Protein AF-A0A2H6NAM0-F1 (afdb_monomer_lite)

Secondary structure (DSSP, 8-state):
--HHHHHHHHSS-------S-------PPPPTT-------TTS-----HHHHHHHHHHSPPP-PPTTTS-HHHHHHHHHHS-SSTTTSPPHHHHHTSHHHHHHHH----HHHHHHHHHTPPPPSSPP----

Foldseek 3Di:
DFQVVVCVVQVDRFDPPPDDDDDDDDDDDDDPDDDDPDDDPGDDPDDDPVRVVCCLLPPQFDFDTPPRDDPLVRVLVNLCSPNPPVSRDDPVRSCPRPVNVCVVQDDDPPQQVVCVVVVHDHDPDDDDDDD

Radius of gyration: 20.55 Å; chains: 1; bounding box: 31×52×56 Å

pLDDT: mean 76.66, std 22.78, range [27.5, 98.56]

InterPro domains:
  IPR011009 Protein kinase-like domain superfamily [SSF56112] (36-107)
  IPR050915 MAP kinase kinase [PTHR47448] (1-130)

Organism: NCBI:txid3147026

Structure (mmCIF, N/CA/C/O backbone):
data_AF-A0A2H6NAM0-F1
#
_entry.id   AF-A0A2H6NAM0-F1
#
loop_
_atom_site.group_PDB
_atom_site.id
_atom_site.type_symbol
_atom_site.label_atom_id
_atom_site.label_alt_id
_atom_site.label_comp_id
_atom_site.label_asym_id
_atom_site.label_entity_id
_atom_site.label_seq_id
_atom_site.pdbx_PDB_ins_code
_atom_site.Cartn_x
_atom_site.Cartn_y
_atom_site.Cartn_z
_atom_site.occupancy
_atom_site.B_iso_or_equiv
_atom_site.auth_seq_id
_atom_site.auth_comp_id
_atom_site.auth_asym_id
_atom_site.auth_atom_id
_atom_site.pdbx_PDB_model_num
ATOM 1 N N . PRO A 1 1 ? -4.693 -15.056 -4.285 1.00 50.47 1 PRO A N 1
ATOM 2 C CA . PRO A 1 1 ? -6.129 -15.173 -3.965 1.00 50.47 1 PRO A CA 1
ATOM 3 C C . PRO A 1 1 ? -6.943 -15.338 -5.246 1.00 50.47 1 PRO A C 1
ATOM 5 O O . PRO A 1 1 ? -6.740 -14.566 -6.182 1.00 50.47 1 PRO A O 1
ATOM 8 N N . ASP A 1 2 ? -7.774 -16.374 -5.318 1.00 59.81 2 ASP A N 1
ATOM 9 C CA . ASP A 1 2 ? -8.707 -16.551 -6.437 1.00 59.81 2 ASP A CA 1
ATOM 10 C C . ASP A 1 2 ? -9.970 -15.680 -6.266 1.00 59.81 2 ASP A C 1
ATOM 12 O O . ASP A 1 2 ? -10.181 -15.063 -5.220 1.00 59.81 2 ASP A O 1
ATOM 16 N N . GLY A 1 3 ? -10.798 -15.579 -7.310 1.00 59.66 3 GLY A N 1
ATOM 17 C CA . GLY A 1 3 ? -11.998 -14.734 -7.289 1.00 59.66 3 GLY A CA 1
ATOM 18 C C . GLY A 1 3 ? -12.995 -15.107 -6.185 1.00 59.66 3 GLY A C 1
ATOM 19 O O . GLY A 1 3 ? -13.594 -14.217 -5.588 1.00 59.66 3 GLY A O 1
ATOM 20 N N . LYS A 1 4 ? -13.110 -16.398 -5.842 1.00 54.91 4 LYS A N 1
ATOM 21 C CA . LYS A 1 4 ? -14.009 -16.884 -4.782 1.00 54.91 4 LYS A CA 1
ATOM 22 C C . LYS A 1 4 ? -13.475 -16.517 -3.399 1.00 54.91 4 LYS A C 1
ATOM 24 O O . LYS A 1 4 ? -14.247 -16.107 -2.537 1.00 54.91 4 LYS A O 1
ATOM 29 N N . GLU A 1 5 ? -12.164 -16.604 -3.179 1.00 65.62 5 GLU A N 1
ATOM 30 C CA . GLU A 1 5 ? -11.541 -16.128 -1.938 1.00 65.62 5 GLU A CA 1
ATOM 31 C C . GLU A 1 5 ? -11.734 -14.623 -1.753 1.00 65.62 5 GLU A C 1
ATOM 33 O O . GLU A 1 5 ? -12.035 -14.161 -0.653 1.00 65.62 5 GLU A O 1
ATOM 38 N N . LEU A 1 6 ? -11.596 -13.848 -2.829 1.00 63.16 6 LEU A N 1
ATOM 39 C CA . LEU A 1 6 ? -11.806 -12.408 -2.767 1.00 63.16 6 LEU A CA 1
ATOM 40 C C . LEU A 1 6 ? -13.278 -12.067 -2.470 1.00 63.16 6 LEU A C 1
ATOM 42 O O . LEU A 1 6 ? -13.546 -11.186 -1.657 1.00 63.16 6 LEU A O 1
ATOM 46 N N . GLU A 1 7 ? -14.237 -12.799 -3.037 1.00 65.81 7 GLU A N 1
ATOM 47 C CA . GLU A 1 7 ? -15.660 -12.652 -2.702 1.00 65.81 7 GLU A CA 1
ATOM 48 C C . GLU A 1 7 ? -15.963 -12.978 -1.233 1.00 65.81 7 GLU A C 1
ATOM 50 O O . GLU A 1 7 ? -16.751 -12.275 -0.602 1.00 65.81 7 GLU A O 1
ATOM 55 N N . VAL A 1 8 ? -15.309 -13.989 -0.654 1.00 68.31 8 VAL A N 1
ATOM 56 C CA . VAL A 1 8 ? -15.445 -14.322 0.775 1.00 68.31 8 VAL A CA 1
ATOM 57 C C . VAL A 1 8 ? -14.876 -13.216 1.669 1.00 68.31 8 VAL A C 1
ATOM 59 O O . VAL A 1 8 ? -15.443 -12.924 2.721 1.00 68.31 8 VAL A O 1
ATOM 62 N N . ILE A 1 9 ? -13.776 -12.580 1.259 1.00 66.69 9 ILE A N 1
ATOM 63 C CA . ILE A 1 9 ? -13.131 -11.508 2.030 1.00 66.69 9 ILE A CA 1
ATOM 64 C C . ILE A 1 9 ? -13.925 -10.196 1.940 1.00 66.69 9 ILE A C 1
ATOM 66 O O . ILE A 1 9 ? -14.054 -9.489 2.940 1.00 66.69 9 ILE A O 1
ATOM 70 N N . PHE A 1 10 ? -14.455 -9.861 0.761 1.00 76.31 10 PHE A N 1
ATOM 71 C CA . PHE A 1 10 ? -15.027 -8.539 0.476 1.00 76.31 10 PHE A CA 1
ATOM 72 C C . PHE A 1 10 ? -16.561 -8.516 0.344 1.00 76.31 10 PHE A C 1
ATOM 74 O O . PHE A 1 10 ? -17.157 -7.440 0.312 1.00 76.31 10 PHE A O 1
ATOM 81 N N . GLY A 1 11 ? -17.221 -9.677 0.298 1.00 56.94 11 GLY A N 1
ATOM 82 C CA . GLY A 1 11 ? -18.680 -9.816 0.350 1.00 56.94 11 GLY A CA 1
ATOM 83 C C . GLY A 1 11 ? -19.444 -9.371 -0.905 1.00 56.94 11 GLY A C 1
ATOM 84 O O . GLY A 1 11 ? -20.668 -9.242 -0.845 1.00 56.94 11 GLY A O 1
ATOM 85 N N . ARG A 1 12 ? -18.764 -9.103 -2.030 1.00 58.44 12 ARG A N 1
ATOM 86 C CA . ARG A 1 12 ? -19.374 -8.714 -3.317 1.00 58.44 12 ARG A CA 1
ATOM 87 C C . ARG A 1 12 ? -18.635 -9.352 -4.497 1.00 58.44 12 ARG A C 1
ATOM 89 O O . ARG A 1 12 ? -17.418 -9.505 -4.391 1.00 58.44 12 ARG A O 1
ATOM 96 N N . PRO A 1 13 ? -19.332 -9.655 -5.613 1.00 51.34 13 PRO A N 1
ATOM 97 C CA . PRO A 1 13 ? -18.685 -10.127 -6.829 1.00 51.34 13 PRO A CA 1
ATOM 98 C C . PRO A 1 13 ? -17.717 -9.066 -7.347 1.00 51.34 13 PRO A C 1
ATOM 100 O O . PRO A 1 13 ? -18.103 -7.926 -7.622 1.00 51.34 13 PRO A O 1
ATOM 103 N N . ILE A 1 14 ? -16.444 -9.442 -7.428 1.00 54.41 14 ILE A N 1
ATOM 104 C CA . ILE A 1 14 ? -15.378 -8.591 -7.945 1.00 54.41 14 ILE A CA 1
ATOM 105 C C . ILE A 1 14 ? -15.377 -8.740 -9.455 1.00 54.41 14 ILE A C 1
ATOM 107 O O . ILE A 1 14 ? -15.035 -9.788 -9.995 1.00 54.41 14 ILE A O 1
ATOM 111 N N . VAL A 1 15 ? -15.786 -7.676 -10.136 1.00 51.94 15 VAL A N 1
ATOM 112 C CA . VAL A 1 15 ? -15.613 -7.565 -11.579 1.00 51.94 15 VAL A CA 1
ATOM 113 C C . VAL A 1 15 ? 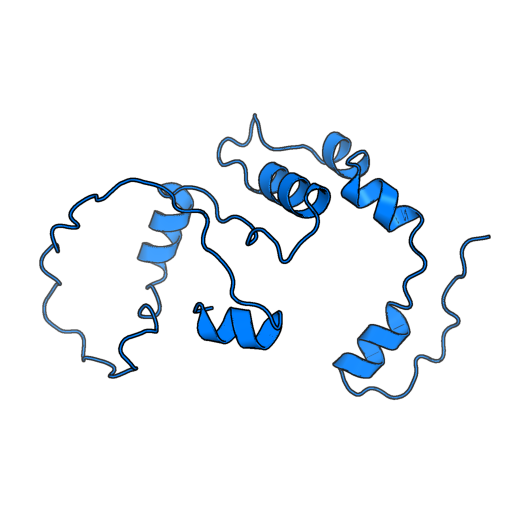-14.156 -7.199 -11.844 1.00 51.94 15 VAL A C 1
ATOM 115 O O . VAL A 1 15 ? -13.719 -6.084 -11.559 1.00 51.94 15 VAL A O 1
ATOM 118 N N . ASP A 1 16 ? -13.384 -8.157 -12.356 1.00 52.25 16 ASP A N 1
ATOM 119 C CA . ASP A 1 16 ? -12.122 -7.842 -13.021 1.00 52.25 16 ASP A CA 1
ATOM 120 C C . ASP A 1 16 ? -12.489 -6.980 -14.234 1.00 52.25 16 ASP A C 1
ATOM 122 O O . ASP A 1 16 ? -13.116 -7.454 -15.183 1.00 52.25 16 ASP A O 1
ATOM 126 N N . GLY A 1 17 ? -12.177 -5.686 -14.170 1.00 41.62 17 GLY A N 1
ATOM 127 C CA . GLY A 1 17 ? -12.385 -4.727 -15.254 1.00 41.62 17 GLY A CA 1
ATOM 128 C C . GLY A 1 17 ? -11.417 -4.972 -16.412 1.00 41.62 17 GLY A C 1
ATOM 129 O O . GLY A 1 17 ? -10.626 -4.097 -16.750 1.00 41.62 17 GLY A O 1
ATOM 130 N N . ALA A 1 18 ? -11.453 -6.172 -16.985 1.00 40.34 18 ALA A N 1
ATOM 131 C CA . ALA A 1 18 ? -10.764 -6.548 -18.206 1.00 40.34 18 ALA A CA 1
ATOM 132 C C . ALA A 1 18 ? -11.776 -6.551 -19.359 1.00 40.34 18 ALA A C 1
ATOM 134 O O . ALA A 1 18 ? -12.183 -7.601 -19.857 1.00 40.34 18 ALA A O 1
ATOM 135 N N . GLU A 1 19 ? -12.210 -5.365 -19.783 1.00 34.75 19 GLU A N 1
ATOM 136 C CA . GLU A 1 19 ? -12.834 -5.235 -21.097 1.00 34.75 19 GLU A CA 1
ATOM 137 C C . GLU A 1 19 ? -11.733 -5.242 -22.166 1.00 34.75 19 GLU A C 1
ATOM 139 O O . GLU A 1 19 ? -11.013 -4.264 -22.340 1.00 34.75 19 GLU A O 1
ATOM 144 N N . GLY A 1 20 ? -11.632 -6.377 -22.867 1.00 37.75 20 GLY A N 1
ATOM 145 C CA . GLY A 1 20 ? -11.102 -6.480 -24.227 1.00 37.75 20 GLY A CA 1
ATOM 146 C C . GLY A 1 20 ? -9.599 -6.710 -24.374 1.00 37.75 20 GLY A C 1
ATOM 147 O O . GLY A 1 20 ? -8.857 -5.754 -24.507 1.00 37.75 20 GLY A O 1
ATOM 148 N N . GLU A 1 21 ? -9.184 -7.979 -24.473 1.00 27.50 21 GLU A N 1
ATOM 149 C CA . GLU A 1 21 ? -8.312 -8.473 -25.557 1.00 27.50 21 GLU A CA 1
ATOM 150 C C . GLU A 1 21 ? -8.108 -9.995 -25.425 1.00 27.50 21 GLU A C 1
ATOM 152 O O . GLU A 1 21 ? -7.462 -10.511 -24.513 1.00 27.50 21 GLU A O 1
ATOM 157 N N . THR A 1 22 ? -8.694 -10.754 -26.352 1.00 36.69 22 THR A N 1
ATOM 158 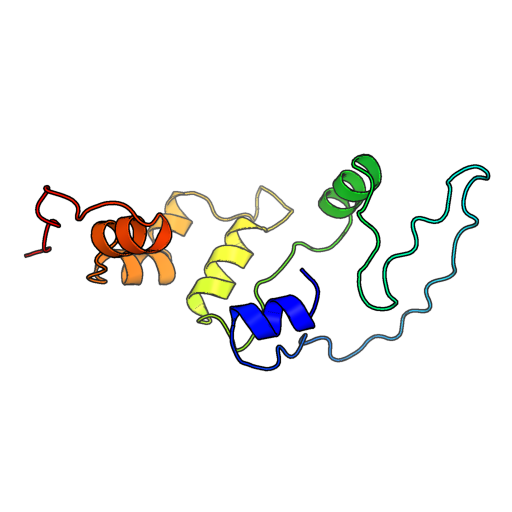C CA . THR A 1 22 ? -8.442 -12.189 -26.511 1.00 36.69 22 THR A CA 1
ATOM 159 C C . THR A 1 22 ? -7.050 -12.395 -27.103 1.00 36.69 22 THR A C 1
ATOM 161 O O . THR A 1 22 ? -6.896 -12.374 -28.324 1.00 36.69 22 THR A O 1
ATOM 164 N N . HIS A 1 23 ? -6.035 -12.632 -26.272 1.00 38.81 23 HIS A N 1
ATOM 165 C CA . HIS A 1 23 ? -4.737 -13.108 -26.754 1.00 38.81 23 HIS A CA 1
ATOM 166 C C . HIS A 1 23 ? -4.540 -14.588 -26.426 1.00 38.81 23 HIS A C 1
ATOM 168 O O . HIS A 1 23 ? -4.399 -14.996 -25.274 1.00 38.81 23 HIS A O 1
ATOM 174 N N . SER A 1 24 ? -4.547 -15.394 -27.492 1.00 37.31 24 SER A N 1
ATOM 175 C CA . SER A 1 24 ? -4.223 -16.819 -27.503 1.00 37.31 24 SER A CA 1
ATOM 176 C C . SER A 1 24 ? -2.897 -17.099 -26.802 1.00 37.31 24 SER A C 1
ATOM 178 O O . SER A 1 24 ? -1.824 -16.761 -27.302 1.00 37.31 24 SER A O 1
ATOM 180 N N . ILE A 1 25 ? -2.970 -17.790 -25.669 1.00 40.69 25 ILE A N 1
ATOM 181 C CA . ILE A 1 25 ? -1.806 -18.315 -24.961 1.00 40.69 25 ILE A CA 1
ATOM 182 C C . ILE A 1 25 ? -1.402 -19.620 -25.654 1.00 40.69 25 ILE A C 1
ATOM 184 O O . ILE A 1 25 ? -2.046 -20.653 -25.481 1.00 40.69 25 ILE A O 1
ATOM 188 N N . SER A 1 26 ? -0.353 -19.583 -26.474 1.00 35.69 26 SER A N 1
ATOM 189 C CA . SER A 1 26 ? 0.294 -20.808 -26.956 1.00 35.69 26 SER A CA 1
ATOM 190 C C . SER A 1 26 ? 1.034 -21.462 -25.778 1.00 35.69 26 SER A C 1
ATOM 192 O O . SER A 1 26 ? 1.926 -20.822 -25.210 1.00 35.69 26 SER A O 1
ATOM 194 N N . PRO A 1 27 ? 0.699 -22.697 -25.354 1.00 46.25 27 PRO A N 1
ATOM 195 C CA . PRO A 1 27 ? 1.379 -23.323 -24.230 1.00 46.25 27 PRO A CA 1
ATOM 196 C C . PRO A 1 27 ? 2.777 -23.779 -24.663 1.00 46.25 27 PRO A C 1
ATOM 198 O O . PRO A 1 27 ? 2.922 -24.677 -25.493 1.00 46.25 27 PRO A O 1
ATOM 201 N N . ARG A 1 28 ? 3.828 -23.193 -24.076 1.00 49.22 28 ARG A N 1
ATOM 202 C CA . ARG A 1 28 ? 5.193 -23.727 -24.209 1.00 49.22 28 ARG A CA 1
ATOM 203 C C . ARG A 1 28 ? 5.284 -25.124 -23.570 1.00 49.22 28 ARG A C 1
ATOM 205 O O . ARG A 1 28 ? 4.684 -25.341 -22.513 1.00 49.22 28 ARG A O 1
ATOM 212 N N . PRO A 1 29 ? 6.052 -26.066 -24.152 1.00 44.06 29 PRO A N 1
ATOM 213 C CA . PRO A 1 29 ? 6.217 -27.400 -23.581 1.00 44.06 29 PRO A CA 1
ATOM 214 C C . PRO A 1 29 ? 6.890 -27.327 -22.206 1.00 44.06 29 PRO A C 1
ATOM 216 O O . PRO A 1 29 ? 7.939 -26.702 -22.050 1.00 44.06 29 PRO A O 1
ATOM 219 N N . ARG A 1 30 ? 6.284 -27.976 -21.206 1.00 53.69 30 ARG A N 1
ATOM 220 C CA . ARG A 1 30 ? 6.855 -28.110 -19.859 1.00 53.69 30 ARG A CA 1
ATOM 221 C C . ARG A 1 30 ? 8.041 -29.087 -19.869 1.00 53.69 30 ARG A C 1
ATOM 223 O O . ARG A 1 30 ? 7.948 -30.120 -20.534 1.00 53.69 30 ARG A O 1
ATOM 230 N N . PRO A 1 31 ? 9.116 -28.823 -19.105 1.00 49.00 31 PRO A N 1
ATOM 231 C CA . PRO A 1 31 ? 10.190 -29.791 -18.917 1.00 49.00 31 PRO A CA 1
ATOM 232 C C . PRO A 1 31 ? 9.675 -31.048 -18.180 1.00 49.00 31 PRO A C 1
ATOM 234 O O . PRO A 1 31 ? 8.847 -30.933 -17.268 1.00 49.00 31 PRO A O 1
ATOM 237 N N . PRO A 1 32 ? 10.127 -32.255 -18.567 1.00 46.88 32 PRO A N 1
ATOM 238 C CA . PRO A 1 32 ? 9.658 -33.511 -17.986 1.00 46.88 32 PRO A CA 1
ATOM 239 C C . PRO A 1 32 ? 10.161 -33.683 -16.542 1.00 46.88 32 PRO A C 1
ATOM 241 O O . PRO A 1 32 ? 11.349 -33.518 -16.281 1.00 46.88 32 PRO A O 1
ATOM 244 N N . GLY A 1 33 ? 9.266 -34.047 -15.610 1.00 48.66 33 GLY A N 1
ATOM 245 C CA . GLY A 1 33 ? 9.657 -34.541 -14.277 1.00 48.66 33 GLY A CA 1
ATOM 246 C C . GLY A 1 33 ? 8.926 -33.976 -13.052 1.00 48.66 33 GLY A C 1
ATOM 247 O O . GLY A 1 33 ? 9.234 -34.398 -11.940 1.00 48.66 33 GLY A O 1
ATOM 248 N N . ARG A 1 34 ? 7.965 -33.051 -13.193 1.00 52.81 34 ARG A N 1
ATOM 249 C CA . ARG A 1 34 ? 7.228 -32.512 -12.032 1.00 52.81 34 ARG A CA 1
ATOM 250 C C . ARG A 1 34 ? 5.928 -33.300 -11.786 1.00 52.81 34 ARG A C 1
ATOM 252 O O . ARG A 1 34 ? 5.118 -33.380 -12.710 1.00 52.81 34 ARG A O 1
ATOM 259 N N . PRO A 1 35 ? 5.694 -33.868 -10.586 1.00 44.12 35 PRO A N 1
ATOM 260 C CA . PRO A 1 35 ? 4.424 -34.515 -10.276 1.00 44.12 35 PRO A CA 1
ATOM 261 C C . PRO A 1 35 ? 3.286 -33.485 -10.301 1.00 44.12 35 PRO A C 1
ATOM 263 O O . PRO A 1 35 ? 3.440 -32.357 -9.829 1.00 44.12 35 PRO A O 1
ATOM 266 N N . VAL A 1 36 ? 2.145 -33.879 -10.871 1.00 48.19 36 VAL A N 1
ATOM 267 C CA . VAL A 1 36 ? 0.888 -33.127 -10.797 1.00 48.19 36 VAL A CA 1
ATOM 268 C C . VAL A 1 36 ? 0.435 -33.126 -9.338 1.00 48.19 36 VAL A C 1
ATOM 270 O O . VAL A 1 36 ? -0.068 -34.123 -8.830 1.00 48.19 36 VAL A O 1
ATOM 273 N N . SER A 1 37 ? 0.624 -32.003 -8.646 1.00 49.84 37 SER A N 1
ATOM 274 C CA . SER A 1 37 ? -0.163 -31.717 -7.450 1.00 49.84 37 SER A CA 1
ATOM 275 C C . SER A 1 37 ? -1.575 -31.390 -7.919 1.00 49.84 37 SER A C 1
ATOM 277 O O . SER A 1 37 ? -1.821 -30.313 -8.456 1.00 49.84 37 SER A O 1
ATOM 279 N N . GLY A 1 38 ? -2.490 -32.347 -7.776 1.00 43.94 38 GLY A N 1
ATOM 280 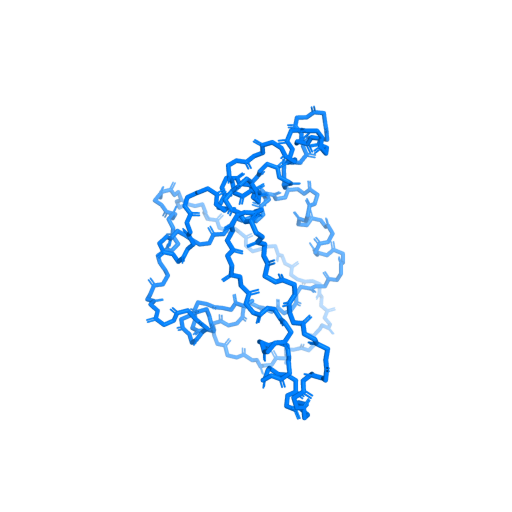C CA . GLY A 1 38 ? -3.908 -32.126 -8.027 1.00 43.94 38 GLY A CA 1
ATOM 281 C C . GLY A 1 38 ? -4.469 -31.154 -6.994 1.00 43.94 38 GLY A C 1
ATOM 282 O O . GLY A 1 38 ? -4.595 -31.523 -5.833 1.00 43.94 38 GLY A O 1
ATOM 283 N N . HIS A 1 39 ? -4.771 -29.926 -7.409 1.00 44.19 39 HIS A N 1
ATOM 284 C CA . HIS A 1 39 ? -5.649 -28.972 -6.725 1.00 44.19 39 HIS A CA 1
ATOM 285 C C . HIS A 1 39 ? -6.554 -28.327 -7.792 1.00 44.19 39 HIS A C 1
ATOM 287 O O . HIS A 1 39 ? -6.156 -28.224 -8.951 1.00 44.19 39 HIS A O 1
ATOM 293 N N . GLY A 1 40 ? -7.799 -28.028 -7.407 1.00 40.12 40 GLY A N 1
ATOM 294 C CA . GLY A 1 40 ? -8.963 -27.819 -8.277 1.00 40.12 40 GLY A CA 1
ATOM 295 C C . GLY A 1 40 ? -8.835 -26.769 -9.388 1.00 40.12 40 GLY A C 1
ATOM 296 O O . GLY A 1 40 ? -7.972 -25.899 -9.369 1.00 40.12 40 GLY A O 1
ATOM 297 N N . MET A 1 41 ? -9.754 -26.868 -10.353 1.00 44.22 41 MET A N 1
ATOM 298 C CA . MET A 1 41 ? -9.742 -26.214 -11.671 1.00 44.22 41 MET A CA 1
ATOM 299 C C . MET A 1 41 ? -9.740 -24.667 -11.675 1.00 44.22 41 MET A C 1
ATOM 301 O O . MET A 1 41 ? -9.614 -24.084 -12.746 1.00 44.22 41 MET A O 1
ATOM 305 N N . ASP A 1 42 ? -9.795 -24.011 -10.510 1.00 47.81 42 ASP A N 1
ATOM 306 C CA . ASP A 1 42 ? -9.892 -22.547 -10.381 1.00 47.81 42 ASP A CA 1
ATOM 307 C C . ASP A 1 42 ? -8.714 -21.903 -9.615 1.00 47.81 42 ASP A C 1
ATOM 309 O O . ASP A 1 42 ? -8.597 -20.677 -9.570 1.00 47.81 42 ASP A O 1
ATOM 313 N N . SER A 1 43 ? -7.801 -22.690 -9.035 1.00 51.94 43 SER A N 1
ATOM 314 C CA . SER A 1 43 ? -6.631 -22.165 -8.322 1.00 51.94 43 SER A CA 1
ATOM 315 C C . SER A 1 43 ? -5.424 -22.181 -9.257 1.00 51.94 43 SER A C 1
ATOM 317 O O . SER A 1 43 ? -4.895 -23.247 -9.579 1.00 51.94 43 SER A O 1
ATOM 319 N N . ARG A 1 44 ? -4.961 -21.005 -9.712 1.00 57.19 44 ARG A N 1
ATOM 320 C CA . ARG A 1 44 ? -3.685 -20.915 -10.447 1.00 57.19 44 ARG A CA 1
ATOM 321 C C . ARG A 1 44 ? -2.607 -21.643 -9.623 1.00 57.19 44 ARG A C 1
ATOM 323 O O . ARG A 1 44 ? -2.491 -21.350 -8.430 1.00 57.19 44 ARG A O 1
ATOM 330 N N . PRO A 1 45 ? -1.840 -22.583 -10.209 1.00 61.22 45 PRO A N 1
ATOM 331 C CA . PRO A 1 45 ? -0.788 -23.285 -9.484 1.00 61.22 45 PRO A CA 1
ATOM 332 C C . PRO A 1 45 ? 0.154 -22.285 -8.816 1.00 61.22 45 PRO A C 1
ATOM 334 O O . PRO A 1 45 ? 0.456 -21.244 -9.401 1.00 61.22 45 PRO A O 1
ATOM 337 N N . ALA A 1 46 ? 0.633 -22.601 -7.611 1.00 76.19 46 ALA A N 1
ATOM 338 C CA . ALA A 1 46 ? 1.638 -21.782 -6.943 1.00 76.19 46 ALA A CA 1
ATOM 339 C C . ALA A 1 46 ? 2.845 -21.579 -7.880 1.00 76.19 46 ALA A C 1
ATOM 341 O O . ALA A 1 46 ? 3.519 -22.550 -8.244 1.00 76.19 46 ALA A O 1
ATOM 342 N N . MET A 1 47 ? 3.081 -20.328 -8.291 1.00 86.00 47 MET A N 1
ATOM 343 C CA . MET A 1 47 ? 4.217 -19.966 -9.142 1.00 86.00 47 MET A CA 1
ATOM 344 C C . MET A 1 47 ? 5.526 -20.302 -8.429 1.00 86.00 47 MET A C 1
ATOM 346 O O . MET A 1 47 ? 5.666 -20.088 -7.221 1.00 86.00 47 MET A O 1
ATOM 350 N N . ALA A 1 48 ? 6.499 -20.825 -9.172 1.00 93.75 48 ALA A N 1
ATOM 351 C CA . ALA A 1 48 ? 7.850 -20.977 -8.652 1.00 93.75 48 ALA A CA 1
ATOM 352 C C . ALA A 1 48 ? 8.502 -19.598 -8.447 1.00 93.75 48 ALA A C 1
ATOM 354 O O . ALA A 1 48 ? 8.141 -18.621 -9.098 1.00 93.75 48 ALA A O 1
ATOM 355 N N . ILE A 1 49 ? 9.507 -19.511 -7.571 1.00 95.62 49 ILE A N 1
ATOM 356 C CA . ILE A 1 49 ? 10.140 -18.227 -7.228 1.00 95.62 49 ILE A CA 1
ATOM 357 C C . ILE A 1 49 ? 10.707 -17.484 -8.449 1.00 95.62 49 ILE A C 1
ATOM 359 O O . ILE A 1 49 ? 10.519 -16.279 -8.563 1.00 95.62 49 ILE A O 1
ATOM 363 N N . PHE A 1 50 ? 11.350 -18.186 -9.386 1.00 95.62 50 PHE A N 1
ATOM 364 C CA . PHE A 1 50 ? 11.886 -17.554 -10.597 1.00 95.62 50 PHE A CA 1
ATOM 365 C C . PHE A 1 50 ? 10.784 -17.067 -11.540 1.00 95.62 50 PHE A C 1
ATOM 367 O O . PHE A 1 50 ? 10.928 -16.000 -12.122 1.00 95.62 50 PHE A O 1
ATOM 374 N N . GLU A 1 51 ? 9.673 -17.801 -11.641 1.00 93.88 51 GLU A N 1
ATOM 375 C CA . GLU A 1 51 ? 8.499 -17.374 -12.415 1.00 93.88 51 GLU A CA 1
ATOM 376 C C . GLU A 1 51 ? 7.876 -16.117 -11.798 1.00 93.88 51 GLU A C 1
ATOM 378 O O . GLU A 1 51 ? 7.503 -15.194 -12.512 1.00 93.88 51 GLU A O 1
ATOM 383 N N . LEU A 1 52 ? 7.825 -16.036 -10.465 1.00 93.88 52 LEU A N 1
ATOM 384 C CA . LEU A 1 52 ? 7.327 -14.858 -9.760 1.00 93.88 52 LEU A CA 1
ATOM 385 C C . LEU A 1 52 ? 8.225 -13.629 -9.968 1.00 93.88 52 LEU A C 1
ATOM 387 O O . LEU A 1 52 ? 7.716 -12.531 -10.176 1.00 93.88 52 LEU A O 1
ATOM 391 N N . LEU A 1 53 ? 9.549 -13.793 -9.903 1.00 96.12 53 LEU A N 1
ATOM 392 C CA . LEU A 1 53 ? 10.484 -12.693 -10.155 1.00 96.12 53 LEU A CA 1
ATOM 393 C C . LEU A 1 53 ? 10.371 -12.189 -11.596 1.00 96.12 53 LEU A C 1
ATOM 395 O O . LEU A 1 53 ? 10.304 -10.980 -11.806 1.00 96.12 53 LEU A O 1
ATOM 399 N N . ASP A 1 54 ? 10.300 -13.105 -12.563 1.00 95.50 54 ASP A N 1
ATOM 400 C CA . ASP A 1 54 ? 10.086 -12.769 -13.970 1.00 95.50 54 ASP A CA 1
ATOM 401 C C . ASP A 1 54 ? 8.770 -12.002 -14.163 1.00 95.50 54 ASP A C 1
ATOM 403 O O . ASP A 1 54 ? 8.761 -10.934 -14.770 1.00 95.50 54 ASP A O 1
ATOM 407 N N . TYR A 1 55 ? 7.691 -12.465 -13.525 1.00 94.56 55 TYR A N 1
ATOM 408 C CA . TYR A 1 55 ? 6.396 -11.788 -13.527 1.00 94.56 55 TYR A CA 1
ATOM 409 C C . TYR A 1 55 ? 6.496 -10.359 -12.974 1.00 94.56 55 TYR A C 1
ATOM 411 O O . TYR A 1 55 ? 6.056 -9.413 -13.617 1.00 94.56 55 TYR A O 1
ATOM 419 N N . ILE A 1 56 ? 7.125 -10.157 -11.811 1.00 95.56 56 ILE A N 1
ATOM 420 C CA . ILE A 1 56 ? 7.302 -8.815 -11.222 1.00 95.56 56 ILE A CA 1
ATOM 421 C C . ILE A 1 56 ? 8.078 -7.886 -12.173 1.00 95.56 56 ILE A C 1
ATOM 423 O O . ILE A 1 56 ? 7.761 -6.698 -12.290 1.00 95.56 56 ILE A O 1
ATOM 427 N N . VAL A 1 57 ? 9.103 -8.412 -12.849 1.00 97.00 57 VAL A N 1
ATOM 428 C CA . VAL A 1 57 ? 9.975 -7.630 -13.733 1.00 97.00 57 VAL A CA 1
ATOM 429 C C . VAL A 1 57 ? 9.320 -7.334 -15.074 1.00 97.00 57 VAL A C 1
ATOM 431 O O . VAL A 1 57 ? 9.509 -6.232 -15.589 1.00 97.00 57 VAL A O 1
ATOM 434 N N . ASN A 1 58 ? 8.517 -8.242 -15.627 1.00 95.88 58 ASN A N 1
ATOM 435 C CA . ASN A 1 58 ? 8.055 -8.160 -17.015 1.00 95.88 58 ASN A CA 1
ATOM 436 C C . ASN A 1 58 ? 6.564 -7.835 -17.151 1.00 95.88 58 ASN A C 1
ATOM 438 O O . ASN A 1 58 ? 6.206 -7.020 -17.997 1.00 95.88 58 ASN A O 1
ATOM 442 N N . GLU A 1 59 ? 5.713 -8.321 -16.253 1.00 95.44 59 GLU A N 1
ATOM 443 C CA . GLU A 1 59 ? 4.263 -8.111 -16.319 1.00 95.44 59 GLU A CA 1
ATOM 444 C C . GLU A 1 59 ? 3.845 -6.745 -15.742 1.00 95.44 59 GLU A C 1
ATOM 446 O O . GLU A 1 59 ? 4.630 -6.091 -15.034 1.00 95.44 59 GLU A O 1
ATOM 451 N N . PRO A 1 60 ? 2.637 -6.242 -16.068 1.00 95.50 60 PRO A N 1
ATOM 452 C CA . PRO A 1 60 ? 2.117 -5.020 -15.467 1.00 95.50 60 PRO A CA 1
ATOM 453 C C . PRO A 1 60 ? 1.977 -5.154 -13.940 1.00 95.50 60 PRO A C 1
ATOM 455 O O . PRO A 1 60 ? 1.724 -6.245 -13.422 1.00 95.50 60 PRO A O 1
ATOM 458 N N . PRO A 1 61 ? 2.116 -4.042 -13.195 1.00 96.81 61 PRO A N 1
ATOM 459 C CA . PRO A 1 61 ? 1.982 -4.070 -11.746 1.00 96.81 61 PRO A CA 1
ATOM 460 C C . PRO A 1 61 ? 0.559 -4.469 -11.330 1.00 96.81 61 PRO A C 1
ATOM 462 O O . PRO A 1 61 ? -0.406 -4.119 -12.021 1.00 96.81 61 PRO A O 1
ATOM 465 N N . PRO A 1 62 ? 0.402 -5.160 -10.187 1.00 95.94 62 PRO A N 1
ATOM 466 C CA . PRO A 1 62 ? -0.916 -5.509 -9.684 1.00 95.94 62 PRO A CA 1
ATOM 467 C C . PRO A 1 62 ? -1.700 -4.248 -9.305 1.00 95.94 62 PRO A C 1
ATOM 469 O O . PRO A 1 62 ? -1.124 -3.230 -8.917 1.00 95.94 62 PRO A O 1
ATOM 472 N N . LYS A 1 63 ? -3.028 -4.331 -9.393 1.00 93.62 63 LYS A N 1
ATOM 473 C CA . LYS A 1 63 ? -3.956 -3.252 -9.035 1.00 93.62 63 LYS A CA 1
ATOM 474 C C . LYS A 1 63 ? -4.979 -3.757 -8.028 1.00 93.62 63 LYS A C 1
ATOM 476 O O . LYS A 1 63 ? -5.253 -4.954 -7.953 1.00 93.62 63 LYS A O 1
ATOM 481 N N . LEU A 1 64 ? -5.538 -2.837 -7.250 1.00 93.50 64 LEU A N 1
ATOM 482 C CA . LEU A 1 64 ? -6.664 -3.149 -6.376 1.00 93.50 64 LEU A CA 1
ATOM 483 C C . LEU A 1 64 ? -7.941 -3.380 -7.209 1.00 93.50 64 LEU A C 1
ATOM 485 O O . LEU A 1 64 ? -8.126 -2.696 -8.217 1.00 93.50 64 LEU A O 1
ATOM 489 N N . PRO A 1 65 ? -8.831 -4.297 -6.790 1.00 92.31 65 PRO A N 1
ATOM 490 C CA . PRO A 1 65 ? -10.093 -4.541 -7.477 1.00 92.31 65 PRO A CA 1
ATOM 491 C C . PRO A 1 65 ? -11.018 -3.321 -7.410 1.00 92.31 65 PRO A C 1
ATOM 493 O O . PRO A 1 65 ? -11.175 -2.680 -6.363 1.00 92.31 65 PRO A O 1
ATOM 496 N N . THR A 1 66 ? -11.669 -3.027 -8.532 1.00 88.38 66 THR A N 1
ATOM 497 C CA . THR A 1 66 ? -12.624 -1.922 -8.646 1.00 88.38 66 THR A CA 1
ATOM 498 C C . THR A 1 66 ? -13.915 -2.239 -7.886 1.00 88.38 66 THR A C 1
ATOM 500 O O . THR A 1 66 ? -14.358 -3.382 -7.821 1.00 88.38 66 THR A O 1
ATOM 503 N N . GLY A 1 67 ? -14.528 -1.225 -7.269 1.00 87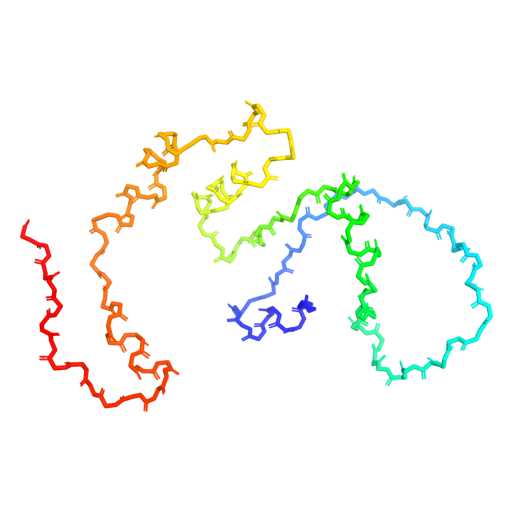.94 67 GLY A N 1
ATOM 504 C CA . GLY A 1 67 ? -15.812 -1.359 -6.564 1.00 87.94 67 GLY A CA 1
ATOM 505 C C . GLY A 1 67 ? -15.729 -1.900 -5.130 1.00 87.94 67 GLY A C 1
ATOM 506 O O . GLY A 1 67 ? -16.712 -1.797 -4.398 1.00 87.94 67 GLY A O 1
ATOM 507 N N . VAL A 1 68 ? -14.569 -2.412 -4.704 1.00 93.25 68 VAL A N 1
ATOM 508 C CA . VAL A 1 68 ? -14.306 -2.827 -3.311 1.00 93.25 68 VAL A CA 1
ATOM 509 C C . VAL A 1 68 ? -13.639 -1.709 -2.513 1.00 93.25 68 VAL A C 1
ATOM 511 O O . VAL A 1 68 ? -13.983 -1.463 -1.359 1.00 93.25 68 VAL A O 1
ATOM 514 N N . PHE A 1 69 ? -12.688 -1.013 -3.136 1.00 94.44 69 PHE A N 1
ATOM 515 C CA . PHE A 1 69 ? -11.883 0.024 -2.498 1.00 94.44 69 PHE A CA 1
ATOM 516 C C . PHE A 1 69 ? -12.220 1.412 -3.036 1.00 94.44 69 PHE A C 1
ATOM 518 O O . PHE A 1 69 ? -12.559 1.570 -4.209 1.00 94.44 69 PHE A O 1
ATOM 525 N N . THR A 1 70 ? -12.059 2.438 -2.193 1.00 95.56 70 THR A N 1
ATOM 526 C CA . THR A 1 70 ? -12.205 3.839 -2.625 1.00 95.56 70 THR A CA 1
ATOM 527 C C . THR A 1 70 ? -11.233 4.169 -3.759 1.00 95.56 70 THR A C 1
ATOM 529 O O . THR A 1 70 ? -10.098 3.685 -3.759 1.00 95.56 70 THR A O 1
ATOM 532 N N . GLN A 1 71 ? -11.657 5.020 -4.696 1.00 96.44 71 GLN A N 1
ATOM 533 C CA . GLN A 1 71 ? -10.836 5.450 -5.833 1.00 96.44 71 GLN A CA 1
ATOM 534 C C . GLN A 1 71 ? -9.489 6.033 -5.378 1.00 96.44 71 GLN A C 1
ATOM 536 O O . GLN A 1 71 ? -8.442 5.668 -5.902 1.00 96.44 71 GLN A O 1
ATOM 541 N N . GLU A 1 72 ? -9.497 6.849 -4.323 1.00 97.06 72 GLU A N 1
ATOM 542 C CA . GLU A 1 72 ? -8.285 7.441 -3.746 1.00 97.06 72 GLU A CA 1
ATOM 543 C C . GLU A 1 72 ? -7.293 6.387 -3.236 1.00 97.06 72 GLU A C 1
ATOM 545 O O . GLU A 1 72 ? -6.082 6.571 -3.347 1.00 97.06 72 GLU A O 1
ATOM 550 N N . PHE A 1 73 ? -7.778 5.268 -2.687 1.00 97.94 73 PHE A N 1
ATOM 551 C CA . PHE A 1 73 ? -6.898 4.188 -2.240 1.00 97.94 73 PHE A CA 1
ATOM 552 C C . PHE A 1 73 ? -6.317 3.406 -3.425 1.00 97.94 73 PHE A C 1
ATOM 554 O O . PHE A 1 73 ? -5.128 3.087 -3.427 1.00 97.94 73 PHE A O 1
ATOM 561 N N . GLN A 1 74 ? -7.125 3.160 -4.463 1.00 97.75 74 GLN A N 1
ATOM 562 C CA . GLN A 1 74 ? -6.651 2.553 -5.710 1.00 97.75 74 GLN A CA 1
ATOM 563 C C . GLN A 1 74 ? -5.556 3.414 -6.356 1.00 97.75 74 GLN A C 1
ATOM 565 O O . GLN A 1 74 ? -4.494 2.904 -6.708 1.00 97.75 74 GLN A O 1
ATOM 570 N N . GLU A 1 75 ? -5.767 4.727 -6.449 1.00 97.75 75 GLU A N 1
ATOM 571 C CA . GLU A 1 75 ? -4.786 5.673 -6.992 1.00 97.75 75 GLU A CA 1
ATOM 572 C C . GLU A 1 75 ? -3.502 5.742 -6.163 1.00 97.75 75 GLU A C 1
ATOM 574 O O . GLU A 1 75 ? -2.409 5.729 -6.734 1.00 97.75 75 GLU A O 1
ATOM 579 N N . PHE A 1 76 ? -3.619 5.749 -4.832 1.00 98.50 76 PHE A N 1
ATOM 580 C CA . PHE A 1 76 ? -2.468 5.728 -3.932 1.00 98.50 76 PHE A CA 1
ATOM 581 C C . PHE A 1 76 ? -1.590 4.491 -4.170 1.00 98.50 76 PHE A C 1
ATOM 583 O O . PHE A 1 76 ? -0.387 4.618 -4.397 1.00 98.50 76 PHE A O 1
ATOM 590 N N . VAL A 1 77 ? -2.189 3.293 -4.192 1.00 98.19 77 VAL A N 1
ATOM 591 C CA . VAL A 1 77 ? -1.456 2.038 -4.433 1.00 98.19 77 VAL A CA 1
ATOM 592 C C . VAL A 1 77 ? -0.873 1.992 -5.846 1.00 98.19 77 VAL A C 1
ATOM 594 O O . VAL A 1 77 ? 0.286 1.610 -6.014 1.00 98.19 77 VAL A O 1
ATOM 597 N N . ASN A 1 78 ? -1.614 2.457 -6.856 1.00 98.06 78 ASN A N 1
ATOM 598 C CA . ASN A 1 78 ? -1.122 2.530 -8.233 1.00 98.06 78 ASN A CA 1
ATOM 599 C C . ASN A 1 78 ? 0.136 3.406 -8.344 1.00 98.06 78 ASN A C 1
ATOM 601 O O . ASN A 1 78 ? 1.080 3.022 -9.029 1.00 98.06 78 ASN A O 1
ATOM 605 N N . LYS A 1 79 ? 0.193 4.541 -7.631 1.00 98.25 79 LYS A N 1
ATOM 606 C CA . LYS A 1 79 ? 1.379 5.416 -7.577 1.00 98.25 79 LYS A CA 1
ATOM 607 C C . LYS A 1 79 ? 2.592 4.753 -6.914 1.00 98.25 79 LYS A C 1
ATOM 609 O O . LYS A 1 79 ? 3.721 5.024 -7.325 1.00 98.25 79 LYS A O 1
ATOM 614 N N . CYS A 1 80 ? 2.376 3.875 -5.934 1.00 98.44 80 CYS A N 1
ATOM 615 C CA . CYS A 1 80 ? 3.436 3.100 -5.278 1.00 98.44 80 CYS A CA 1
ATOM 616 C C . CYS A 1 80 ? 4.000 1.981 -6.167 1.00 98.44 80 CYS A C 1
ATOM 618 O O . CYS A 1 80 ? 5.168 1.616 -6.031 1.00 98.44 80 CYS A O 1
ATOM 620 N N . LEU A 1 81 ? 3.183 1.429 -7.067 1.00 98.31 81 LEU A N 1
ATOM 621 C CA . LEU A 1 81 ? 3.521 0.249 -7.868 1.00 98.31 81 LEU A CA 1
ATOM 622 C C . LEU A 1 81 ? 3.980 0.570 -9.298 1.00 98.31 81 LEU A C 1
ATOM 624 O O . LEU A 1 81 ? 4.180 -0.344 -10.097 1.00 98.31 81 LEU A O 1
ATOM 628 N N . ILE A 1 82 ? 4.205 1.845 -9.633 1.00 98.31 82 ILE A N 1
ATOM 629 C CA . ILE A 1 82 ? 4.789 2.230 -10.926 1.00 98.31 82 ILE A CA 1
ATOM 630 C C . ILE A 1 82 ? 6.156 1.548 -1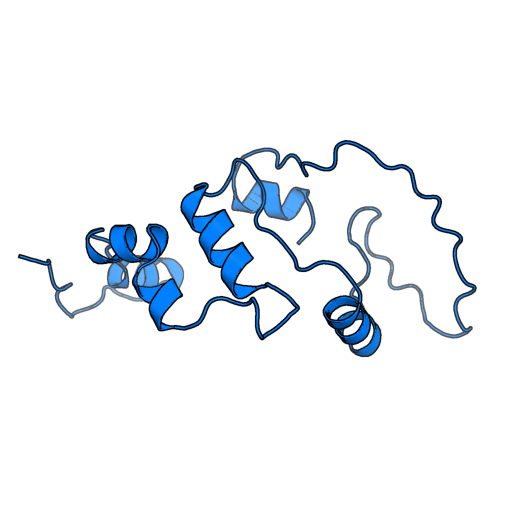1.090 1.00 98.31 82 ILE A C 1
ATOM 632 O O . ILE A 1 82 ? 7.036 1.648 -10.223 1.00 98.31 82 ILE A O 1
ATOM 636 N N . LYS A 1 83 ? 6.330 0.825 -12.206 1.00 96.88 83 LYS A N 1
ATOM 637 C CA . LYS A 1 83 ? 7.546 0.045 -12.488 1.00 96.88 83 LYS A CA 1
ATOM 638 C C . LYS A 1 83 ? 8.759 0.938 -12.702 1.00 96.88 83 LYS A C 1
ATOM 640 O O . LYS A 1 83 ? 9.811 0.641 -12.146 1.00 96.88 83 LYS A O 1
ATOM 645 N N . ASN A 1 84 ? 8.600 2.027 -13.457 1.00 97.94 84 ASN A N 1
ATOM 646 C CA . ASN A 1 84 ? 9.657 3.013 -13.636 1.00 97.94 84 ASN A CA 1
ATOM 647 C C . ASN A 1 84 ? 9.896 3.757 -12.306 1.00 97.94 84 ASN A C 1
ATOM 649 O O . ASN A 1 84 ? 9.024 4.512 -11.870 1.00 97.94 84 ASN A O 1
ATOM 653 N N . PRO A 1 85 ? 11.054 3.581 -11.646 1.00 97.62 85 PRO A N 1
ATOM 654 C CA . PRO A 1 85 ? 11.312 4.205 -10.352 1.00 97.62 85 PRO A CA 1
ATOM 655 C C . PRO A 1 85 ? 11.376 5.736 -10.422 1.00 97.62 85 PRO A C 1
ATOM 657 O O . PRO A 1 85 ? 11.109 6.377 -9.415 1.00 97.62 85 PRO A O 1
ATOM 660 N N . ALA A 1 86 ? 11.691 6.323 -11.584 1.00 97.75 86 ALA A N 1
ATOM 661 C CA . ALA A 1 86 ? 11.715 7.776 -11.760 1.00 97.75 86 ALA A CA 1
ATOM 662 C C . ALA A 1 86 ? 10.305 8.395 -11.819 1.00 97.75 86 ALA A C 1
ATOM 664 O O . ALA A 1 86 ? 10.133 9.566 -11.496 1.00 97.75 86 ALA A O 1
ATOM 665 N N . GLU A 1 87 ? 9.302 7.612 -12.227 1.00 97.88 87 GLU A N 1
ATOM 666 C CA . GLU A 1 87 ? 7.892 8.029 -12.282 1.00 97.88 87 GLU A CA 1
ATOM 667 C C . GLU A 1 87 ? 7.111 7.631 -11.022 1.00 97.88 87 GLU A C 1
ATOM 669 O O . GLU A 1 87 ? 6.027 8.157 -10.763 1.00 97.88 87 GLU A O 1
ATOM 674 N N . ARG A 1 88 ? 7.642 6.687 -10.234 1.00 98.56 88 ARG A N 1
ATOM 675 C CA . ARG A 1 88 ? 7.047 6.250 -8.970 1.00 98.56 88 ARG A CA 1
ATOM 676 C C . ARG A 1 88 ? 7.000 7.407 -7.979 1.00 98.56 88 ARG A C 1
ATOM 678 O O . ARG A 1 88 ? 7.971 8.141 -7.818 1.00 98.56 88 ARG A O 1
ATOM 685 N N . ALA A 1 89 ? 5.872 7.536 -7.284 1.00 98.12 89 ALA A N 1
ATOM 686 C CA . ALA A 1 89 ? 5.699 8.578 -6.283 1.00 98.12 89 ALA A CA 1
ATOM 687 C C . ALA A 1 89 ? 6.758 8.482 -5.174 1.00 98.12 89 ALA A C 1
ATOM 689 O O . ALA A 1 89 ? 6.979 7.412 -4.602 1.00 98.12 89 ALA A O 1
ATOM 690 N N . ASP A 1 90 ? 7.378 9.617 -4.855 1.00 98.19 90 ASP A N 1
ATOM 691 C CA . ASP A 1 90 ? 8.275 9.745 -3.714 1.00 98.19 90 ASP A CA 1
ATOM 692 C C . ASP A 1 90 ? 7.489 9.944 -2.405 1.00 98.19 90 ASP A C 1
ATOM 694 O O . ASP A 1 90 ? 6.274 10.162 -2.392 1.00 98.19 90 ASP A O 1
ATOM 698 N N . LEU A 1 91 ? 8.188 9.883 -1.269 1.00 98.12 91 LEU A N 1
ATOM 699 C CA . LEU A 1 91 ? 7.553 10.038 0.044 1.00 98.12 91 LEU A CA 1
ATOM 700 C C . LEU A 1 91 ? 6.844 11.389 0.191 1.00 98.12 91 LEU A C 1
ATOM 702 O O . LEU A 1 91 ? 5.788 11.463 0.814 1.00 98.12 91 LEU A O 1
ATOM 706 N N . LYS A 1 92 ? 7.393 12.455 -0.399 1.00 97.75 92 LYS A N 1
ATOM 707 C CA . LYS A 1 92 ? 6.797 13.790 -0.328 1.00 97.75 92 LYS A CA 1
ATOM 708 C C . LYS A 1 92 ? 5.445 13.824 -1.038 1.00 97.75 92 LYS A C 1
ATOM 710 O O . LYS A 1 92 ? 4.498 14.393 -0.498 1.00 97.75 92 LYS A O 1
ATOM 715 N N . LEU A 1 93 ? 5.338 13.217 -2.217 1.00 97.06 93 LEU A N 1
ATOM 716 C CA . LEU A 1 93 ? 4.082 13.116 -2.949 1.00 97.06 93 LEU A CA 1
ATOM 717 C C . LEU A 1 93 ? 3.083 12.216 -2.211 1.00 97.06 93 LEU A C 1
ATOM 719 O O . LEU A 1 93 ? 1.915 12.579 -2.092 1.00 97.06 93 LEU A O 1
ATOM 723 N N . LEU A 1 94 ? 3.540 11.082 -1.668 1.00 98.12 94 LEU A N 1
ATOM 724 C CA . LEU A 1 94 ? 2.685 10.134 -0.946 1.00 98.12 94 LEU A CA 1
ATOM 725 C C . LEU A 1 94 ? 2.084 10.735 0.334 1.00 98.12 94 LEU A C 1
ATOM 727 O O . LEU A 1 94 ? 0.884 10.593 0.552 1.00 98.12 94 LEU A O 1
ATOM 731 N N . MET A 1 95 ? 2.867 11.465 1.136 1.00 98.00 95 MET A N 1
ATOM 732 C CA . MET A 1 95 ? 2.380 12.112 2.370 1.00 98.00 95 MET A CA 1
ATOM 733 C C . MET A 1 95 ? 1.363 13.236 2.110 1.00 98.00 95 MET A C 1
ATOM 735 O O . MET A 1 95 ? 0.619 13.626 3.007 1.00 98.00 95 MET A O 1
ATOM 739 N N . ASN A 1 96 ? 1.320 13.766 0.885 1.00 97.75 96 ASN A N 1
ATOM 740 C CA . ASN A 1 96 ? 0.344 14.772 0.460 1.00 97.75 96 ASN A CA 1
ATOM 741 C C . ASN A 1 96 ? -0.819 14.178 -0.350 1.00 97.75 96 ASN A C 1
ATOM 743 O O . ASN A 1 96 ? -1.680 14.922 -0.815 1.00 97.75 96 ASN A O 1
ATOM 747 N N . HIS A 1 97 ? -0.862 12.857 -0.532 1.00 98.44 97 HIS A N 1
ATOM 748 C CA . HIS A 1 97 ? -1.931 12.199 -1.270 1.00 98.44 97 HIS A CA 1
ATOM 749 C C . HIS A 1 97 ? -3.252 12.240 -0.491 1.00 98.44 97 HIS A C 1
ATOM 751 O O . HIS A 1 97 ? -3.262 12.034 0.724 1.00 98.44 97 HIS A O 1
ATOM 757 N N . THR A 1 98 ? -4.377 12.414 -1.190 1.00 97.81 98 THR A N 1
ATOM 758 C CA . THR A 1 98 ? -5.719 12.526 -0.587 1.00 97.81 98 THR A CA 1
ATOM 759 C C . THR A 1 98 ? -6.045 11.360 0.347 1.00 97.81 98 THR A C 1
ATOM 761 O O . THR A 1 98 ? -6.541 11.579 1.446 1.00 97.81 98 THR A O 1
ATOM 764 N N . PHE A 1 99 ? -5.672 10.133 -0.041 1.00 98.25 99 PHE A N 1
ATOM 765 C CA . PHE A 1 99 ? -5.811 8.941 0.807 1.00 98.25 99 PHE A CA 1
ATOM 766 C C . PHE A 1 99 ? -5.152 9.105 2.190 1.00 98.25 99 PHE A C 1
ATOM 768 O O . PHE A 1 99 ? -5.785 8.810 3.200 1.00 98.25 99 PHE A O 1
ATOM 775 N N . ILE A 1 100 ? -3.912 9.608 2.241 1.00 98.12 100 ILE A N 1
ATOM 776 C CA . ILE A 1 100 ? -3.186 9.830 3.500 1.00 98.12 100 ILE A CA 1
ATOM 777 C C . ILE A 1 100 ? -3.791 11.005 4.265 1.00 98.12 100 ILE A C 1
ATOM 779 O O . ILE A 1 100 ? -4.022 10.886 5.460 1.00 98.12 100 ILE A O 1
ATOM 783 N N . LYS A 1 101 ? -4.129 12.107 3.585 1.00 97.88 101 LYS A N 1
ATOM 784 C CA . LYS A 1 101 ? -4.760 13.269 4.232 1.00 97.88 101 LYS A CA 1
ATOM 785 C C . LYS A 1 101 ? -6.113 12.958 4.856 1.00 97.88 101 LYS A C 1
ATOM 787 O O . LYS A 1 101 ? -6.415 13.478 5.923 1.00 97.88 101 LYS A O 1
ATOM 792 N N . ARG A 1 102 ? -6.900 12.080 4.235 1.00 96.44 102 ARG A N 1
ATOM 793 C CA . ARG A 1 102 ? -8.133 11.568 4.833 1.00 96.44 102 ARG A CA 1
ATOM 794 C C . ARG A 1 102 ? -7.836 10.702 6.056 1.00 96.44 102 ARG A C 1
ATOM 796 O O . ARG A 1 102 ? -8.444 10.923 7.092 1.00 96.44 102 ARG A O 1
ATOM 803 N N . ALA A 1 103 ? -6.888 9.770 5.945 1.00 95.88 103 ALA A N 1
ATOM 804 C CA . ALA A 1 103 ? -6.516 8.884 7.048 1.00 95.88 103 ALA A CA 1
ATOM 805 C C . ALA A 1 103 ? -5.914 9.636 8.253 1.00 95.88 103 ALA A C 1
ATOM 807 O O . ALA A 1 103 ? -6.077 9.196 9.383 1.00 95.88 103 ALA A O 1
ATOM 808 N N . GLU A 1 104 ? -5.244 10.774 8.033 1.00 95.94 104 GLU A N 1
ATOM 809 C CA . GLU A 1 104 ? -4.692 11.628 9.100 1.00 95.94 104 GLU A CA 1
ATOM 810 C C . GLU A 1 104 ? -5.768 12.211 10.031 1.00 95.94 104 GLU A C 1
ATOM 812 O O . GLU A 1 104 ? -5.472 12.482 11.192 1.00 95.94 104 GLU A O 1
ATOM 817 N N . VAL A 1 105 ? -6.991 12.420 9.532 1.00 95.62 105 VAL A N 1
ATOM 818 C CA . VAL A 1 105 ? -8.115 13.000 10.295 1.00 95.62 105 VAL A CA 1
ATOM 819 C C . VAL A 1 105 ? -9.207 11.977 10.615 1.00 95.62 105 VAL A C 1
ATOM 821 O O . VAL A 1 105 ? -10.224 12.319 11.215 1.00 95.62 105 VAL A O 1
ATOM 824 N N . GLU A 1 106 ? -9.036 10.732 10.173 1.00 95.00 106 GLU A N 1
ATOM 825 C CA . GLU A 1 106 ? -9.996 9.661 10.400 1.00 95.00 106 GLU A CA 1
ATOM 826 C C . GLU A 1 106 ? -9.782 9.060 11.794 1.00 95.00 106 GLU A C 1
ATOM 828 O O . GLU A 1 106 ? -8.738 8.482 12.096 1.00 95.00 106 GLU A O 1
ATOM 833 N N . GLU A 1 107 ? -10.794 9.169 12.652 1.00 94.19 107 GLU A N 1
ATOM 834 C CA . GLU A 1 107 ? -10.758 8.581 13.991 1.00 94.19 107 GLU A CA 1
ATOM 835 C C . GLU A 1 107 ? -11.038 7.073 13.912 1.00 94.19 107 GLU A C 1
ATOM 837 O O . GLU A 1 107 ? -12.187 6.623 13.887 1.00 94.19 107 GLU A O 1
ATOM 842 N N . VAL A 1 108 ? -9.965 6.278 13.874 1.00 93.44 108 VAL A N 1
ATOM 843 C CA . VAL A 1 108 ? -10.021 4.811 13.841 1.00 93.44 108 VAL A CA 1
ATOM 844 C C . VAL A 1 108 ? -9.454 4.230 15.133 1.00 93.44 108 VAL A C 1
ATOM 846 O O . VAL A 1 108 ? -8.295 4.458 15.481 1.00 93.44 108 VAL A O 1
ATOM 849 N N . ASP A 1 109 ? -10.234 3.387 15.816 1.00 92.81 109 ASP A N 1
ATOM 850 C CA . ASP A 1 109 ? -9.745 2.600 16.955 1.00 92.81 109 ASP A CA 1
ATOM 851 C C . ASP A 1 109 ? -8.868 1.425 16.483 1.00 92.81 109 ASP A C 1
ATOM 853 O O . ASP A 1 109 ? -9.277 0.259 16.444 1.00 92.81 109 ASP A O 1
ATOM 857 N N . PHE A 1 110 ? -7.633 1.747 16.092 1.00 92.69 110 PHE A N 1
ATOM 858 C CA . PHE A 1 110 ? -6.662 0.765 15.615 1.00 92.69 110 PHE A CA 1
ATOM 859 C C . PHE A 1 110 ? -6.299 -0.258 16.699 1.00 92.69 110 PHE A C 1
ATOM 861 O O . PHE A 1 110 ? -6.161 -1.449 16.413 1.00 92.69 110 PHE A O 1
ATOM 868 N N . ALA A 1 111 ? -6.180 0.187 17.954 1.00 91.81 111 ALA A N 1
ATOM 869 C CA . ALA A 1 111 ? -5.833 -0.677 19.077 1.00 91.81 111 ALA A CA 1
ATOM 870 C C . ALA A 1 111 ? -6.947 -1.697 19.363 1.00 91.81 111 ALA A C 1
ATOM 872 O O . ALA A 1 111 ? -6.673 -2.895 19.483 1.00 91.81 111 ALA A O 1
ATOM 873 N N . GLY A 1 112 ? -8.206 -1.252 19.408 1.00 91.81 112 GLY A N 1
ATOM 874 C CA . GLY A 1 112 ? -9.353 -2.141 19.578 1.00 91.81 112 GLY A CA 1
ATOM 875 C C . GLY A 1 112 ? -9.519 -3.114 18.413 1.00 91.81 112 GLY A C 1
ATOM 876 O O . GLY A 1 112 ? -9.725 -4.312 18.640 1.00 91.81 112 GLY A O 1
ATOM 877 N N . TRP A 1 113 ? -9.352 -2.645 17.169 1.00 93.62 113 TRP A N 1
ATOM 878 C CA . TRP A 1 113 ? -9.358 -3.515 15.989 1.00 93.62 113 TRP A CA 1
ATOM 879 C C . TRP A 1 113 ? -8.275 -4.599 16.069 1.00 93.62 113 TRP A C 1
ATOM 881 O O . TRP A 1 113 ? -8.567 -5.775 15.826 1.00 93.62 113 TRP A O 1
ATOM 891 N N . LEU A 1 114 ? -7.052 -4.237 16.464 1.00 92.81 114 LEU A N 1
ATOM 892 C CA . LEU A 1 114 ? -5.939 -5.174 16.603 1.00 92.81 114 LEU A CA 1
ATOM 893 C C . LEU A 1 114 ? -6.233 -6.234 17.670 1.00 92.81 114 LEU A C 1
ATOM 895 O O . LEU A 1 114 ? -6.100 -7.430 17.404 1.00 92.81 114 LEU A O 1
ATOM 899 N N . CYS A 1 115 ? -6.692 -5.820 18.855 1.00 92.25 115 CYS A N 1
ATOM 900 C CA . CYS A 1 115 ? -7.039 -6.743 19.934 1.00 92.25 115 CYS A CA 1
ATOM 901 C C . CYS A 1 115 ? -8.179 -7.686 19.540 1.00 92.25 115 CYS A C 1
ATOM 903 O O . CYS A 1 115 ? -8.100 -8.883 19.813 1.00 92.25 115 CYS A O 1
ATOM 905 N N . LYS A 1 116 ? -9.207 -7.187 18.844 1.00 92.75 116 LYS A N 1
ATOM 906 C CA . LYS A 1 116 ? -10.297 -8.020 18.321 1.00 92.75 116 LYS A CA 1
ATOM 907 C C . LYS A 1 116 ? -9.787 -9.037 17.299 1.00 92.75 116 LYS A C 1
ATOM 909 O O . LYS A 1 116 ? -10.126 -10.216 17.389 1.00 92.75 116 LYS A O 1
ATOM 914 N N . THR A 1 117 ? -8.964 -8.590 16.353 1.00 94.56 117 THR A N 1
ATOM 915 C CA . THR A 1 117 ? -8.444 -9.418 15.254 1.00 94.56 117 THR A CA 1
ATOM 916 C C . THR A 1 117 ? -7.520 -10.519 15.768 1.00 94.56 117 THR A C 1
ATOM 918 O O . THR A 1 117 ? -7.648 -11.674 15.371 1.00 94.56 117 THR A O 1
ATOM 921 N N . LEU A 1 118 ? -6.638 -10.186 16.713 1.00 93.94 118 LEU A N 1
ATOM 922 C CA . LEU A 1 118 ? -5.685 -11.121 17.317 1.00 93.94 118 LEU A CA 1
ATOM 923 C C . LEU A 1 118 ? -6.242 -11.867 18.542 1.00 93.94 118 LEU A C 1
ATOM 925 O O . LEU A 1 118 ? -5.531 -12.673 19.138 1.00 93.94 118 LEU A O 1
ATOM 929 N N . ARG A 1 119 ? -7.505 -11.619 18.920 1.00 92.00 119 ARG A N 1
ATOM 930 C CA . ARG A 1 119 ? -8.173 -12.201 20.101 1.00 92.00 119 ARG A CA 1
ATOM 931 C C . ARG A 1 119 ? -7.416 -11.951 21.413 1.00 92.00 119 ARG A C 1
ATOM 933 O O . ARG A 1 119 ? -7.342 -12.817 22.284 1.00 92.00 119 ARG A O 1
ATOM 940 N N . LEU A 1 120 ? -6.855 -10.755 21.553 1.00 88.19 120 LEU A N 1
ATOM 941 C CA . LEU A 1 120 ? -6.180 -10.297 22.764 1.00 88.19 120 LEU A CA 1
ATOM 942 C C . LEU A 1 120 ? -7.198 -9.722 23.759 1.00 88.19 120 LEU A C 1
ATOM 944 O O . LEU A 1 120 ? -8.275 -9.258 23.381 1.00 88.19 120 LEU A O 1
ATOM 948 N N . LYS A 1 121 ? -6.842 -9.710 25.048 1.00 80.62 121 LYS A N 1
ATOM 949 C CA . LYS A 1 121 ? -7.580 -8.920 26.048 1.00 80.62 121 LYS A CA 1
ATOM 950 C C . LYS A 1 121 ? -7.411 -7.426 25.730 1.00 80.62 121 LYS A C 1
ATOM 952 O O . LYS A 1 121 ? -6.414 -7.048 25.116 1.00 80.62 121 LYS A O 1
ATOM 957 N N . GLN A 1 122 ? -8.404 -6.607 26.092 1.00 66.94 122 GLN A N 1
ATOM 958 C CA . GLN A 1 122 ? -8.475 -5.202 25.669 1.00 66.94 122 GLN A CA 1
ATOM 959 C C . GLN A 1 122 ? -7.182 -4.417 25.960 1.00 66.94 122 GLN A C 1
ATOM 961 O O . GLN A 1 122 ? -6.552 -4.649 26.998 1.00 66.94 122 GLN A O 1
ATOM 966 N N . PRO A 1 123 ? -6.802 -3.482 25.070 1.00 61.50 123 PRO A N 1
ATOM 967 C CA . PRO A 1 123 ? -5.606 -2.678 25.256 1.00 61.50 123 PRO A CA 1
ATOM 968 C C . PRO A 1 123 ? -5.813 -1.739 26.450 1.00 61.50 123 PRO A C 1
ATOM 970 O O . PRO A 1 123 ? -6.803 -1.021 26.529 1.00 61.50 123 PRO A O 1
ATOM 973 N N . SER A 1 124 ? -4.887 -1.757 27.412 1.00 58.81 124 SER A N 1
ATOM 974 C CA . SER A 1 124 ? -4.963 -0.921 28.624 1.00 58.81 124 SER A CA 1
ATOM 975 C C . SER A 1 124 ? -4.574 0.543 28.390 1.00 58.81 124 SER A C 1
ATOM 977 O O . SER A 1 124 ? -4.591 1.338 29.327 1.00 58.81 124 SER A O 1
ATOM 979 N N . THR A 1 125 ? -4.175 0.906 27.171 1.00 59.03 125 THR A N 1
ATOM 980 C CA . THR A 1 125 ? -3.668 2.241 26.842 1.00 59.03 125 THR A CA 1
ATOM 981 C C . THR A 1 125 ? -4.771 3.055 26.167 1.00 59.03 125 THR A C 1
ATOM 983 O O . THR A 1 125 ? -5.363 2.556 25.210 1.00 59.03 125 THR A O 1
ATOM 986 N N . PRO A 1 126 ? -5.062 4.287 26.626 1.00 58.66 126 PRO A N 1
ATOM 987 C CA . PRO A 1 126 ? -6.075 5.120 25.995 1.00 58.66 126 PRO A CA 1
ATOM 988 C C . PRO A 1 126 ? -5.667 5.437 24.554 1.00 58.66 126 PRO A C 1
ATOM 990 O O . PRO A 1 126 ? -4.557 5.909 24.295 1.00 58.66 126 PRO A O 1
ATOM 993 N N . THR A 1 127 ? -6.578 5.169 23.620 1.00 62.88 127 THR A N 1
ATOM 994 C CA . THR A 1 127 ? -6.492 5.643 22.239 1.00 62.88 127 THR A CA 1
ATOM 995 C C . THR A 1 127 ? -6.417 7.165 22.281 1.00 62.88 127 THR A C 1
ATOM 997 O O . THR A 1 127 ? -7.275 7.815 22.879 1.00 62.88 127 THR A O 1
ATOM 1000 N N . ARG A 1 128 ? -5.362 7.745 21.701 1.00 59.25 128 ARG A N 1
ATOM 1001 C CA . ARG A 1 128 ? -5.238 9.198 21.576 1.00 59.25 128 ARG A CA 1
ATOM 1002 C C . ARG A 1 128 ? -6.359 9.685 20.656 1.00 59.25 128 ARG A C 1
ATOM 1004 O O . ARG A 1 128 ? -6.236 9.542 19.449 1.00 59.25 128 ARG A O 1
ATOM 1011 N N . THR A 1 129 ? -7.413 10.253 21.230 1.00 50.75 129 THR A N 1
ATOM 1012 C CA . THR A 1 129 ? -8.407 11.041 20.493 1.00 50.75 129 THR A CA 1
ATOM 1013 C C . THR A 1 129 ? -7.703 12.298 19.987 1.00 50.75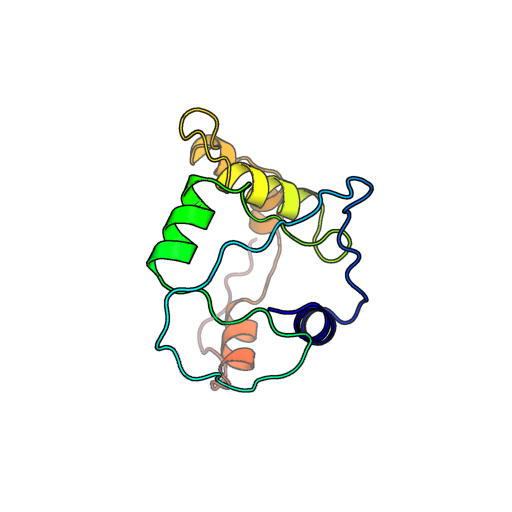 129 THR A C 1
ATOM 1015 O O . THR A 1 129 ? -7.078 13.005 20.790 1.00 50.75 129 THR A O 1
ATOM 1018 N N . ALA A 1 130 ? -7.710 12.563 18.680 1.00 51.59 130 ALA A N 1
ATOM 1019 C CA . ALA A 1 130 ? -7.255 13.861 18.197 1.00 51.59 130 ALA A CA 1
ATOM 1020 C C . ALA A 1 130 ? -8.236 14.942 18.699 1.00 51.59 130 ALA A C 1
ATOM 1022 O O . ALA A 1 130 ? -9.451 14.762 18.624 1.00 51.59 130 ALA A O 1
ATOM 1023 N N . MET A 1 131 ? -7.698 16.015 19.294 1.00 38.91 131 MET A N 1
ATOM 1024 C CA . MET A 1 131 ? -8.444 17.228 19.666 1.00 38.91 131 MET A CA 1
ATOM 1025 C C . MET A 1 131 ? -8.534 18.182 18.482 1.00 38.91 131 MET A C 1
ATOM 1027 O O . MET A 1 131 ? -7.516 18.281 17.757 1.00 38.91 131 MET A O 1
#

Sequence (131 aa):
PDGKELEVIFGRPIVDGAEGETHSISPRPRPPGRPVSGHGMDSRPAMAIFELLDYIVNEPPPKLPTGVFTQEFQEFVNKCLIKNPAERADLKLLMNHTFIKRAEVEEVDFAGWLCKTLRLKQPSTPTRTAM